Protein 1I76 (pdb70)

CATH classification: 3.40.390.10

Structure (mmCIF, N/CA/C/O backbone):
data_1I76
#
_entry.id   1I76
#
_cell.length_a   32.990
_cell.length_b   68.684
_cell.length_c   70.584
_cell.angle_alpha   90.00
_cell.angle_beta   90.00
_cell.angle_gamma   90.00
#
_symmetry.space_group_name_H-M   'P 21 21 21'
#
loop_
_entity.id
_entity.type
_entity.pdbx_description
1 polymer 'NEUTROPHIL COLLAGENASE'
2 non-polymer 'CALCIUM ION'
3 non-polymer 'ZINC ION'
4 non-polymer '2-(BIPHENYL-4-SULFONYL)-1,2,3,4-TETRAHYDRO-ISOQUINOLINE-3-CARBOXYLIC ACID'
5 water water
#
loop_
_atom_site.group_PDB
_atom_site.id
_atom_site.type_symbol
_atom_site.label_atom_id
_atom_site.label_alt_id
_atom_site.label_comp_id
_atom_site.label_asym_id
_atom_site.label_entity_id
_atom_site.label_seq_id
_atom_site.pdbx_PDB_ins_code
_atom_site.Cartn_x
_atom_site.Cartn_y
_atom_site.Cartn_z
_atom_site.occupancy
_atom_site.B_iso_or_equiv
_atom_site.auth_seq_id
_atom_site.auth_comp_id
_atom_site.auth_asym_id
_atom_site.auth_atom_id
_atom_site.pdbx_PDB_model_num
ATOM 1 N N . MET A 1 1 ? 25.048 47.429 61.319 1.00 76.92 80 MET A N 1
ATOM 2 C CA . MET A 1 1 ? 23.982 47.920 60.431 1.00 50.72 80 MET A CA 1
ATOM 3 C C . MET A 1 1 ? 22.964 48.865 61.050 1.00 42.00 80 MET A C 1
ATOM 4 O O . MET A 1 1 ? 22.223 49.438 60.234 1.00 30.44 80 MET A O 1
ATOM 9 N N . LEU A 1 2 ? 22.765 49.006 62.359 1.00 28.75 81 LEU A N 1
ATOM 10 C CA . LEU A 1 2 ? 21.841 50.021 62.855 1.00 27.33 81 LEU A CA 1
ATOM 11 C C . LEU A 1 2 ? 22.580 51.272 63.294 1.00 39.06 81 LEU A C 1
ATOM 12 O O . LEU A 1 2 ? 23.720 51.211 63.758 1.00 68.68 81 LEU A O 1
ATOM 17 N N . THR A 1 3 ? 21.939 52.430 63.122 1.00 33.52 82 THR A N 1
ATOM 18 C CA . THR A 1 3 ? 22.617 53.640 63.602 1.00 38.71 82 THR A CA 1
ATOM 19 C C . THR A 1 3 ? 22.776 53.648 65.118 1.00 38.50 82 THR A C 1
ATOM 20 O O . THR A 1 3 ? 21.892 53.156 65.835 1.00 31.48 82 THR A O 1
ATOM 24 N N . PRO A 1 4 ? 23.875 54.186 65.639 1.00 38.69 83 PRO A N 1
ATOM 25 C CA . PRO A 1 4 ? 24.013 54.351 67.091 1.00 44.88 83 PRO A CA 1
ATOM 26 C C . PRO A 1 4 ? 22.792 54.960 67.771 1.00 43.94 83 PRO A C 1
ATOM 27 O O . PRO A 1 4 ? 22.249 55.989 67.361 1.00 43.52 83 PRO 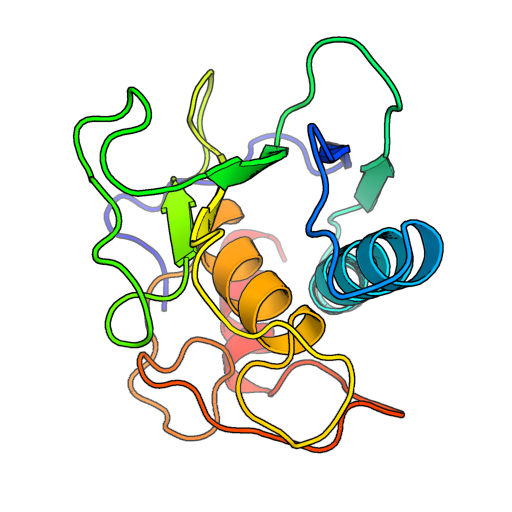A O 1
ATOM 31 N N . GLY A 1 5 ? 22.374 54.363 68.888 1.00 43.89 84 GLY A N 1
ATOM 32 C CA . GLY A 1 5 ? 21.250 54.910 69.641 1.00 26.70 84 GLY A CA 1
ATOM 33 C C . GLY A 1 5 ? 19.933 54.368 69.113 1.00 35.64 84 GLY A 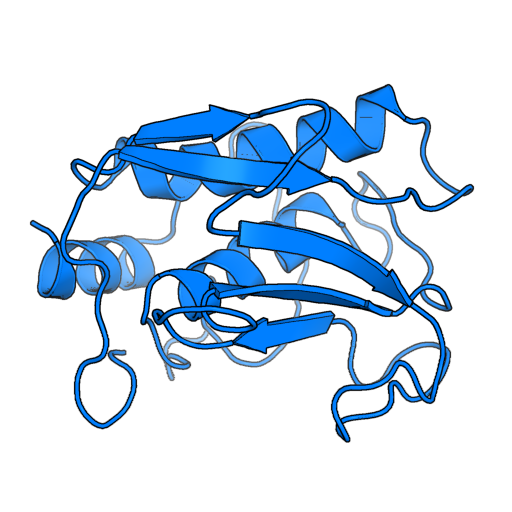C 1
ATOM 34 O O . GLY A 1 5 ? 18.859 54.696 69.618 1.00 49.70 84 GLY A O 1
ATOM 35 N N . ASN A 1 6 ? 20.034 53.564 68.058 1.00 32.12 85 ASN A N 1
ATOM 36 C CA . ASN A 1 6 ? 18.857 52.914 67.480 1.00 31.21 85 ASN A CA 1
ATOM 37 C C . ASN A 1 6 ? 17.703 53.854 67.193 1.00 21.06 85 ASN A C 1
ATOM 38 O O . ASN A 1 6 ? 16.543 53.487 67.478 1.00 26.74 85 ASN A O 1
ATOM 43 N N . PRO A 1 7 ? 17.928 55.004 66.546 1.00 25.88 86 PRO A N 1
ATOM 44 C CA . PRO A 1 7 ? 16.780 55.880 66.267 1.00 22.17 86 PRO A CA 1
ATOM 45 C C . PRO A 1 7 ? 15.866 55.238 65.226 1.00 16.75 86 PRO A C 1
ATOM 46 O O . PRO A 1 7 ? 16.396 54.606 64.314 1.00 25.96 86 PRO A O 1
ATOM 50 N N . LYS A 1 8 ? 14.571 55.181 65.466 1.00 15.14 87 LYS A N 1
ATOM 51 C CA . LYS A 1 8 ? 13.639 54.590 64.513 1.00 12.04 87 LYS A CA 1
ATOM 52 C C . LYS A 1 8 ? 12.332 55.358 64.498 1.00 12.42 87 LYS A C 1
ATOM 53 O O . LYS A 1 8 ? 11.932 56.052 65.438 1.00 14.46 87 LYS A O 1
ATOM 59 N N . TRP A 1 9 ? 11.626 55.264 63.365 1.00 10.76 88 TRP A N 1
ATOM 60 C CA . TRP A 1 9 ? 10.315 55.884 63.297 1.00 10.67 88 TRP A CA 1
ATOM 61 C C . TRP A 1 9 ? 9.311 55.143 64.173 1.00 12.35 88 TRP A C 1
ATOM 62 O O . TRP A 1 9 ? 9.353 53.923 64.244 1.00 14.85 88 TRP A O 1
ATOM 73 N N . GLU A 1 10 ? 8.445 55.887 64.858 1.00 13.55 89 GLU A N 1
ATOM 74 C CA . GLU A 1 10 ? 7.496 55.225 65.752 1.00 17.82 89 GLU A CA 1
ATOM 75 C C . GLU A 1 10 ? 6.272 54.733 65.011 1.00 18.37 89 GLU A C 1
ATOM 76 O O . GLU A 1 10 ? 5.554 53.859 65.478 1.00 28.49 89 GLU A O 1
ATOM 82 N N . ARG A 1 11 ? 6.000 55.267 63.837 1.00 14.50 90 ARG A N 1
ATOM 83 C CA . ARG A 1 11 ? 4.896 54.914 62.964 1.00 16.55 90 ARG A CA 1
ATOM 84 C C . ARG A 1 11 ? 5.466 54.303 61.683 1.00 15.02 90 ARG A C 1
ATOM 85 O O . ARG A 1 11 ? 6.577 54.651 61.270 1.00 16.02 90 ARG A O 1
ATOM 100 N N . THR A 1 12 ? 4.645 53.506 60.989 1.00 14.45 91 THR A N 1
ATOM 101 C CA . THR A 1 12 ? 5.195 52.860 59.805 1.00 13.84 91 THR A CA 1
ATOM 102 C C . THR A 1 12 ? 4.650 53.374 58.497 1.00 11.73 91 THR A C 1
ATOM 103 O O . THR A 1 12 ? 5.140 53.037 57.423 1.00 12.45 91 THR A O 1
ATOM 107 N N . ASN A 1 13 ? 3.649 54.247 58.572 1.00 13.08 92 ASN A N 1
ATOM 108 C CA . ASN A 1 13 ? 3.195 54.972 57.375 1.00 12.65 92 ASN A CA 1
ATOM 109 C C . ASN A 1 13 ? 3.754 56.383 57.447 1.00 10.91 92 ASN A C 1
ATOM 110 O O . ASN A 1 13 ? 3.412 57.210 58.290 1.00 15.10 92 ASN A O 1
ATOM 115 N N . LEU A 1 14 ? 4.760 56.621 56.595 1.00 9.13 93 LEU A N 1
ATOM 116 C CA . LEU A 1 14 ? 5.504 57.869 56.548 1.00 9.43 93 LEU A CA 1
ATOM 117 C C . LEU A 1 14 ? 5.192 58.626 55.278 1.00 8.72 93 LEU A C 1
ATOM 118 O O . LEU A 1 14 ? 4.990 58.009 54.225 1.00 11.49 93 LEU A O 1
ATOM 123 N N . THR A 1 15 ? 5.230 59.953 55.378 1.00 9.08 94 THR A N 1
ATOM 124 C CA . THR A 1 15 ? 5.060 60.694 54.142 1.00 10.32 94 THR A CA 1
ATOM 125 C C . THR A 1 15 ? 6.429 61.229 53.681 1.00 8.15 94 THR A C 1
ATOM 126 O O . THR A 1 15 ? 7.391 61.394 54.433 1.00 8.94 94 THR A O 1
ATOM 130 N N . TYR A 1 16 ? 6.470 61.534 52.398 1.00 8.10 95 TYR A N 1
ATOM 131 C CA . TYR A 1 16 ? 7.646 62.140 51.771 1.00 8.19 95 TYR A CA 1
ATOM 132 C C . TYR A 1 16 ? 7.191 63.222 50.790 1.00 7.01 95 TYR A C 1
ATOM 133 O O . TYR A 1 16 ? 6.104 63.193 50.242 1.00 8.41 95 TYR A O 1
ATOM 142 N N . ARG A 1 17 ? 8.114 64.154 50.535 1.00 7.61 96 ARG A N 1
ATOM 143 C CA . ARG A 1 17 ? 7.890 65.216 49.568 1.00 7.28 96 ARG A CA 1
ATOM 144 C C . ARG A 1 17 ? 9.174 65.509 48.809 1.00 7.55 96 ARG A C 1
ATOM 145 O O . ARG A 1 17 ? 10.203 65.700 49.462 1.00 7.94 96 ARG A O 1
ATOM 153 N N . ILE A 1 18 ? 9.069 65.576 47.492 1.00 6.74 97 ILE A N 1
ATOM 154 C CA . ILE A 1 18 ? 10.181 66.028 46.645 1.00 6.88 97 ILE A CA 1
ATOM 155 C C . ILE A 1 18 ? 10.057 67.535 46.466 1.00 7.12 97 ILE A C 1
ATOM 156 O O . ILE A 1 18 ? 9.117 68.042 45.845 1.00 8.64 97 ILE A O 1
ATOM 161 N N . ARG A 1 19 ? 10.945 68.266 47.113 1.00 7.62 98 ARG A N 1
ATOM 162 C CA . ARG A 1 19 ? 10.824 69.715 47.215 1.00 8.17 98 ARG A CA 1
ATOM 163 C C . ARG A 1 19 ? 11.247 70.451 45.964 1.00 7.82 98 ARG A C 1
ATOM 164 O O . ARG A 1 19 ? 10.774 71.569 45.688 1.00 9.77 98 ARG A O 1
A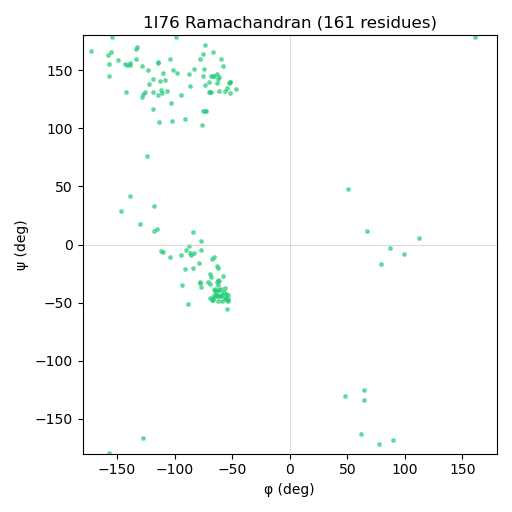TOM 172 N N . ASN A 1 20 ? 12.210 69.930 45.231 1.00 7.89 99 ASN A N 1
ATOM 173 C CA . ASN A 1 20 ? 12.770 70.487 44.034 1.00 8.36 99 ASN A CA 1
ATOM 174 C C . ASN A 1 20 ? 13.342 69.349 43.191 1.00 7.74 99 ASN A C 1
ATOM 175 O O . ASN A 1 20 ? 13.309 68.190 43.598 1.00 8.09 99 ASN A O 1
ATOM 180 N N . TYR A 1 21 ? 13.878 69.729 42.029 1.00 8.79 100 TYR A N 1
ATOM 181 C CA . TYR A 1 21 ? 14.284 68.754 41.042 1.00 9.17 100 TYR A CA 1
ATOM 182 C C . TYR A 1 21 ? 15.669 69.066 40.510 1.00 11.00 100 TYR A C 1
ATOM 183 O O . TYR A 1 21 ? 16.362 69.982 40.937 1.00 15.79 100 TYR A O 1
ATOM 192 N N . THR A 1 22 ? 16.238 68.151 39.761 1.00 14.40 101 THR A N 1
ATOM 193 C CA . THR A 1 22 ? 17.484 68.318 39.066 1.00 10.16 101 THR A CA 1
ATOM 194 C C . THR A 1 22 ? 17.169 68.461 37.582 1.00 14.06 101 THR A C 1
ATOM 195 O O . THR A 1 22 ? 16.337 67.673 37.113 1.00 18.18 101 THR A O 1
ATOM 199 N N . PRO A 1 23 ? 17.728 69.436 36.877 1.00 15.05 102 PRO A N 1
ATOM 200 C CA . PRO A 1 23 ? 17.347 69.603 35.471 1.00 20.02 102 PRO A CA 1
ATOM 201 C C . PRO A 1 23 ? 17.765 68.496 34.525 1.00 18.86 102 PRO A C 1
ATOM 202 O O . PRO A 1 23 ? 17.386 68.423 33.361 1.00 23.03 102 PRO A O 1
ATOM 206 N N . GLN A 1 24 ? 18.631 67.638 34.992 1.00 16.24 103 GLN A N 1
ATOM 207 C CA . GLN A 1 24 ? 19.248 66.651 34.095 1.00 18.99 103 GLN A CA 1
ATOM 208 C C . GLN A 1 24 ? 18.435 65.399 33.825 1.00 15.11 103 GLN A C 1
ATOM 209 O O . GLN A 1 24 ? 18.821 64.485 33.078 1.00 16.05 103 GLN A O 1
ATOM 215 N N . LEU A 1 25 ? 17.348 65.301 34.564 1.00 11.97 104 LEU A N 1
ATOM 216 C CA . LEU A 1 25 ? 16.366 64.247 34.412 1.00 10.96 104 LEU A CA 1
ATOM 217 C C . LEU A 1 25 ? 15.018 64.954 34.279 1.00 10.58 104 LEU A C 1
ATOM 218 O O . LEU A 1 25 ? 14.864 66.073 34.749 1.00 12.46 104 LEU A O 1
ATOM 223 N N . SER A 1 26 ? 14.053 64.332 33.621 1.00 11.47 105 SER A N 1
ATOM 224 C CA . SER A 1 26 ? 12.723 64.936 33.686 1.00 11.18 105 SER A CA 1
ATOM 225 C C . SER A 1 26 ? 12.174 64.863 35.112 1.00 11.72 105 SER A C 1
ATOM 226 O O . SER A 1 26 ? 12.631 64.047 35.926 1.00 10.74 105 SER A O 1
ATOM 229 N N . GLU A 1 27 ? 11.126 65.628 35.373 1.00 10.83 106 GLU A N 1
ATOM 230 C CA . GLU A 1 27 ? 10.457 65.522 36.660 1.00 11.12 106 GLU A CA 1
ATOM 231 C C . GLU A 1 27 ? 9.948 64.099 36.895 1.00 9.23 106 GLU A C 1
ATOM 232 O O . GLU A 1 27 ? 10.140 63.541 37.976 1.00 9.72 106 GLU A O 1
ATOM 238 N N . ALA A 1 28 ? 9.370 63.487 35.866 1.00 10.67 107 ALA A N 1
ATOM 239 C CA . ALA A 1 28 ? 8.837 62.133 35.993 1.00 10.53 107 ALA A CA 1
ATOM 240 C C . ALA A 1 28 ? 9.947 61.144 36.341 1.00 8.74 107 ALA A C 1
ATOM 241 O O . ALA A 1 28 ? 9.745 60.247 37.147 1.00 9.97 107 ALA A O 1
ATOM 243 N N . GLU A 1 29 ? 11.113 61.315 35.748 1.00 9.94 108 GLU A N 1
ATOM 244 C CA . GLU A 1 29 ? 12.242 60.451 35.991 1.00 8.69 108 GLU A CA 1
ATOM 245 C C . GLU A 1 29 ? 12.755 60.556 37.420 1.00 8.20 108 GLU A C 1
ATOM 246 O O . GLU A 1 29 ? 13.072 59.547 38.054 1.00 7.89 108 GLU A O 1
ATOM 252 N N . VAL A 1 30 ? 12.770 61.771 37.964 1.00 7.96 109 VAL A N 1
ATOM 253 C CA . VAL A 1 30 ? 13.128 61.943 39.357 1.00 7.90 109 VAL A CA 1
ATOM 254 C C . VAL A 1 30 ? 12.090 61.312 40.271 1.00 7.88 109 VAL A C 1
ATOM 255 O O . VAL A 1 30 ? 12.427 60.595 41.221 1.00 7.76 109 VAL A O 1
ATOM 259 N N . GLU A 1 31 ? 10.815 61.588 40.017 1.00 7.69 110 GLU A N 1
ATOM 260 C CA . GLU A 1 31 ? 9.735 60.998 40.807 1.00 7.54 110 GLU A CA 1
ATOM 261 C C . GLU A 1 31 ? 9.804 59.474 40.820 1.00 7.66 110 GLU A C 1
ATOM 262 O O . GLU A 1 31 ? 9.627 58.852 41.867 1.00 7.56 110 GLU A O 1
ATOM 268 N N . ARG A 1 32 ? 10.076 58.875 39.679 1.00 6.93 111 ARG A N 1
ATOM 269 C CA . ARG A 1 32 ? 10.162 57.421 39.564 1.00 6.75 111 ARG A CA 1
ATOM 270 C C . ARG A 1 32 ? 11.348 56.885 40.338 1.00 6.49 111 ARG A C 1
ATOM 271 O O . ARG A 1 32 ? 11.254 55.867 41.027 1.00 7.00 111 ARG A O 1
ATOM 279 N N . ALA A 1 33 ? 12.532 57.516 40.189 1.00 6.48 112 ALA A N 1
ATOM 280 C CA . ALA A 1 33 ? 13.693 57.076 40.951 1.00 6.76 112 ALA A CA 1
ATOM 281 C C . ALA A 1 33 ? 13.391 57.040 42.441 1.00 6.57 112 ALA A C 1
ATOM 282 O O . ALA A 1 33 ? 13.714 56.088 43.150 1.00 7.20 112 ALA A O 1
ATOM 284 N N . ILE A 1 34 ? 12.775 58.111 42.944 1.00 6.84 113 ILE A N 1
ATOM 285 C CA . ILE A 1 34 ? 12.473 58.209 44.368 1.00 6.51 113 ILE A CA 1
ATOM 286 C C . ILE A 1 34 ? 11.417 57.183 44.779 1.00 6.54 113 ILE A C 1
ATOM 287 O O . ILE A 1 34 ? 11.542 56.531 45.819 1.00 7.46 113 ILE A O 1
ATOM 292 N N . LYS A 1 35 ? 10.331 57.081 44.027 1.00 6.68 114 LYS A N 1
ATOM 293 C CA . LYS A 1 35 ? 9.269 56.107 44.319 1.00 6.78 114 LYS A CA 1
ATOM 294 C C . LYS A 1 35 ? 9.839 54.701 44.440 1.00 6.09 114 LYS A C 1
ATOM 295 O O . LYS A 1 35 ? 9.542 53.924 45.335 1.00 7.09 114 LYS A O 1
ATOM 301 N N . ASP A 1 36 ? 10.665 54.332 43.447 1.00 6.26 115 ASP A N 1
ATOM 302 C CA . ASP A 1 36 ? 11.183 52.986 43.399 1.00 6.40 115 ASP A CA 1
ATOM 303 C C . ASP A 1 36 ? 12.196 52.768 44.518 1.00 6.33 115 ASP A C 1
ATOM 304 O O . ASP A 1 36 ? 12.276 51.641 45.050 1.00 6.72 115 ASP A O 1
ATOM 309 N N . ALA A 1 37 ? 12.938 53.806 44.907 1.00 5.82 116 ALA A N 1
ATOM 310 C CA . ALA A 1 37 ? 13.889 53.706 46.014 1.00 6.19 116 ALA A CA 1
ATOM 311 C C . ALA A 1 37 ? 13.143 53.415 47.311 1.00 5.94 116 ALA A C 1
ATOM 312 O O . ALA A 1 37 ? 13.545 52.546 48.094 1.00 7.49 116 ALA A O 1
ATOM 314 N N . PHE A 1 38 ? 12.023 54.107 47.574 1.00 6.15 117 PHE A N 1
ATOM 315 C CA . PHE A 1 38 ? 11.237 53.810 48.753 1.00 6.28 117 PHE A CA 1
ATOM 316 C C . PHE A 1 38 ? 10.647 52.413 48.711 1.00 6.48 117 PHE A C 1
ATOM 317 O O . PHE A 1 38 ? 10.594 51.699 49.724 1.00 7.08 117 PHE A O 1
ATOM 325 N N . GLU A 1 39 ? 10.157 51.996 47.536 1.00 7.78 118 GLU A N 1
ATOM 326 C CA . GLU A 1 39 ? 9.513 50.672 47.435 1.00 7.70 118 GLU A CA 1
ATOM 327 C C . GLU A 1 39 ? 10.487 49.568 47.754 1.00 7.62 118 GLU A C 1
ATOM 328 O O . GLU A 1 39 ? 10.049 48.556 48.275 1.00 9.43 118 GLU A O 1
ATOM 334 N N . LEU A 1 40 ? 11.788 49.721 47.480 1.00 7.74 119 LEU A N 1
ATOM 335 C CA . LEU A 1 40 ? 12.730 48.686 47.833 1.00 8.69 119 LEU A CA 1
ATOM 336 C C . LEU A 1 40 ? 12.631 48.309 49.318 1.00 7.90 119 LEU A C 1
ATOM 337 O O . LEU A 1 40 ? 12.711 47.158 49.717 1.00 10.32 119 LEU A O 1
ATOM 342 N N . TRP A 1 41 ? 12.526 49.344 50.139 1.00 6.76 120 TRP A N 1
ATOM 343 C CA . TRP A 1 41 ? 12.461 49.183 51.579 1.00 7.03 120 TRP A CA 1
ATOM 344 C C . TRP A 1 41 ? 11.087 48.734 52.041 1.00 7.48 120 TRP A C 1
ATOM 345 O O . TRP A 1 41 ? 10.963 47.899 52.962 1.00 8.28 120 TRP A O 1
ATOM 356 N N . SER A 1 42 ? 10.035 49.238 51.389 1.00 7.08 121 SER A N 1
ATOM 357 C CA . SER A 1 42 ? 8.672 48.896 51.743 1.00 8.87 121 SER A CA 1
ATOM 358 C C . SER A 1 42 ? 8.436 47.406 51.550 1.00 9.43 121 SER A C 1
ATOM 359 O O . SER A 1 42 ? 7.726 46.788 52.337 1.00 10.64 121 SER A O 1
ATOM 362 N N . VAL A 1 43 ? 8.975 46.784 50.506 1.00 8.82 122 VAL A N 1
ATOM 363 C CA . VAL A 1 43 ? 8.655 45.361 50.261 1.00 9.72 122 VAL A CA 1
ATOM 364 C C . VAL A 1 43 ? 9.407 44.428 51.194 1.00 8.59 122 VAL A C 1
ATOM 365 O O . VAL A 1 43 ? 9.131 43.221 51.159 1.00 9.79 122 VAL A O 1
ATOM 369 N N . ALA A 1 44 ? 10.298 44.944 52.030 1.00 7.97 123 ALA A N 1
ATOM 370 C CA . ALA A 1 44 ? 11.044 44.116 52.982 1.00 7.98 123 ALA A CA 1
ATOM 371 C C . ALA A 1 44 ? 10.693 44.463 54.424 1.00 7.69 123 ALA A C 1
ATOM 372 O O . ALA A 1 44 ? 11.383 43.997 55.318 1.00 8.87 123 ALA A O 1
ATOM 374 N N . SER A 1 45 ? 9.625 45.214 54.660 1.00 7.92 124 SER A N 1
ATOM 375 C CA . SER A 1 45 ? 9.268 45.736 55.959 1.00 7.52 124 SER A CA 1
ATOM 376 C C . SER A 1 45 ? 7.774 46.044 56.004 1.00 7.55 124 SER A C 1
ATOM 377 O O . SER A 1 45 ? 7.102 45.867 54.985 1.00 9.49 124 SER A O 1
ATOM 380 N N . PRO A 1 46 ? 7.271 46.550 57.134 1.00 8.99 125 PRO A N 1
ATOM 381 C CA . PRO A 1 46 ? 5.884 47.015 57.197 1.00 9.27 125 PRO A CA 1
ATOM 382 C C . PRO A 1 46 ? 5.669 48.450 56.736 1.00 9.86 125 PRO A C 1
ATOM 383 O O . PRO A 1 46 ? 4.576 49.007 56.794 1.00 11.60 125 PRO A O 1
ATOM 387 N N . LEU A 1 47 ? 6.720 49.188 56.512 1.00 10.17 126 LEU A N 1
ATOM 388 C CA . LEU A 1 47 ? 6.741 50.574 56.084 1.00 9.17 126 LEU A CA 1
ATOM 389 C C . LEU A 1 47 ? 5.928 50.796 54.802 1.00 8.37 126 LEU A C 1
ATOM 390 O O . LEU A 1 47 ? 6.022 50.055 53.823 1.00 10.66 126 LEU A O 1
ATOM 395 N N . ILE A 1 48 ? 5.145 51.847 54.830 1.00 9.65 127 ILE A N 1
ATOM 396 C CA . ILE A 1 48 ? 4.360 52.343 53.703 1.00 11.23 127 ILE A CA 1
ATOM 397 C C . ILE A 1 48 ? 4.694 53.829 53.538 1.00 10.37 127 ILE A C 1
ATOM 398 O O . ILE A 1 48 ? 4.670 54.558 54.508 1.00 12.26 127 ILE A O 1
ATOM 403 N N . PHE A 1 49 ? 5.023 54.193 52.319 1.00 9.68 128 PHE A N 1
ATOM 404 C CA . PHE A 1 49 ? 5.392 55.574 52.008 1.00 9.35 128 PHE A CA 1
ATOM 405 C C . PHE A 1 49 ? 4.331 56.254 51.155 1.00 11.38 128 PHE A C 1
ATOM 406 O O . PHE A 1 49 ? 3.888 55.682 50.169 1.00 15.68 128 PHE A O 1
ATOM 414 N N . THR A 1 50 ? 3.944 57.434 51.611 1.00 9.60 129 THR A N 1
ATOM 415 C CA . THR A 1 50 ? 2.919 58.226 50.936 1.00 12.76 129 THR A CA 1
ATOM 416 C C . THR A 1 50 ? 3.517 59.551 50.496 1.00 10.17 129 THR A C 1
ATOM 417 O O . THR A 1 50 ? 3.902 60.375 51.333 1.00 9.86 129 THR A O 1
ATOM 421 N N . ARG A 1 51 ? 3.547 59.770 49.193 1.00 10.71 130 ARG A N 1
ATOM 422 C CA . ARG A 1 51 ? 3.982 61.025 48.631 1.00 9.92 130 ARG A CA 1
ATOM 423 C C . ARG A 1 51 ? 2.948 62.114 48.837 1.00 9.44 130 ARG A C 1
ATOM 424 O O . ARG A 1 51 ? 1.754 61.896 48.626 1.00 9.59 130 ARG A O 1
ATOM 432 N N . ILE A 1 52 ? 3.396 63.290 49.204 1.00 8.86 131 ILE A N 1
ATOM 433 C CA . ILE A 1 52 ? 2.535 64.463 49.242 1.00 8.60 131 ILE A CA 1
ATOM 434 C C . ILE A 1 52 ? 3.176 65.524 48.329 1.00 10.64 131 ILE A C 1
ATOM 435 O O . ILE A 1 52 ? 4.392 65.525 48.156 1.00 11.84 131 ILE A O 1
ATOM 440 N N . SER A 1 53 ? 2.354 66.375 47.727 1.00 9.86 132 SER A N 1
ATOM 441 C CA . SER A 1 53 ? 2.822 67.316 46.709 1.00 10.46 132 SER A CA 1
ATOM 442 C C . SER A 1 53 ? 3.238 68.645 47.317 1.00 12.01 132 SER A C 1
ATOM 443 O O . SER A 1 53 ? 3.917 69.467 46.694 1.00 13.28 132 SER A O 1
ATOM 446 N N . GLN A 1 54 ? 2.760 68.946 48.513 1.00 11.42 133 GLN A N 1
ATOM 447 C CA . GLN A 1 54 ? 2.959 70.231 49.179 1.00 13.02 133 GLN A CA 1
ATOM 448 C C . GLN A 1 54 ? 2.753 69.975 50.693 1.00 14.43 133 GLN A C 1
ATOM 449 O O . GLN A 1 54 ? 2.200 68.911 51.013 1.00 16.56 133 GLN A O 1
ATOM 455 N N . GLY A 1 55 ? 3.207 70.900 51.529 1.00 16.54 134 GLY A N 1
ATOM 456 C CA . GLY A 1 55 ? 2.997 70.838 52.966 1.00 17.94 134 GLY A CA 1
ATOM 457 C C . GLY A 1 55 ? 4.110 70.085 53.659 1.00 17.15 134 GLY A C 1
ATOM 458 O O . GLY A 1 55 ? 5.120 69.722 53.068 1.00 19.85 134 GLY A O 1
ATOM 459 N N . GLU A 1 56 ? 3.897 69.754 54.925 1.00 15.80 135 GLU A N 1
ATOM 460 C CA . GLU A 1 56 ? 4.989 69.151 55.659 1.00 16.73 135 GLU A CA 1
ATOM 461 C C . GLU A 1 56 ? 4.936 67.626 55.627 1.00 14.68 135 GLU A C 1
ATOM 462 O O . GLU A 1 56 ? 3.902 67.008 55.843 1.00 19.80 135 GLU A O 1
ATOM 473 N N . ALA A 1 57 ? 6.039 67.011 55.260 1.00 12.64 136 ALA A N 1
ATOM 474 C CA . ALA A 1 57 ? 6.246 65.578 55.129 1.00 10.60 136 ALA A CA 1
ATOM 475 C C . ALA A 1 57 ? 7.262 65.149 56.177 1.00 10.46 136 ALA A C 1
ATOM 476 O O . ALA A 1 57 ? 8.120 65.920 56.589 1.00 12.87 136 ALA A O 1
ATOM 478 N N . ASP A 1 58 ? 7.345 63.927 56.640 1.00 10.77 137 ASP A N 1
ATOM 479 C CA . ASP A 1 58 ? 8.307 63.235 57.380 1.00 9.73 137 ASP A CA 1
ATOM 480 C C . ASP A 1 58 ? 9.674 63.294 56.711 1.00 8.13 137 ASP A C 1
ATOM 481 O O . ASP A 1 58 ? 10.631 63.721 57.336 1.00 8.78 137 ASP A O 1
ATOM 486 N N . ILE A 1 59 ? 9.720 62.872 55.457 1.00 7.66 138 ILE A N 1
ATOM 487 C CA . ILE A 1 59 ? 10.965 62.836 54.707 1.00 7.09 138 ILE A CA 1
ATOM 488 C C . ILE A 1 59 ? 10.912 63.846 53.573 1.00 7.97 138 ILE A C 1
ATOM 489 O O . ILE A 1 59 ? 10.229 63.659 52.582 1.00 8.43 138 ILE A O 1
ATOM 494 N N . ASN A 1 60 ? 11.635 64.946 53.748 1.00 7.46 139 ASN A N 1
ATOM 495 C CA . ASN A 1 60 ? 11.829 65.917 52.676 1.00 8.41 139 ASN A CA 1
ATOM 496 C C . ASN A 1 60 ? 13.026 65.505 51.821 1.00 8.21 139 ASN A C 1
ATOM 497 O O . ASN A 1 60 ? 14.047 65.123 52.372 1.00 10.10 139 ASN A O 1
ATOM 502 N N . ILE A 1 61 ? 12.853 65.611 50.515 1.00 7.95 140 ILE A N 1
ATOM 503 C CA . ILE A 1 61 ? 13.876 65.315 49.527 1.00 7.62 140 ILE A CA 1
ATOM 504 C C . ILE A 1 61 ? 14.171 66.576 48.719 1.00 7.05 140 ILE A C 1
ATOM 505 O O . ILE A 1 61 ? 13.232 67.210 48.238 1.00 7.33 140 ILE A O 1
ATOM 510 N N . ALA A 1 62 ? 15.458 66.910 48.568 1.00 6.14 141 ALA A N 1
ATOM 511 C CA . ALA A 1 62 ? 15.799 68.093 47.809 1.00 6.62 141 ALA A CA 1
ATOM 512 C C . ALA A 1 62 ? 17.222 67.994 47.272 1.00 6.45 141 ALA A C 1
ATOM 513 O O . ALA A 1 62 ? 18.053 67.266 47.814 1.00 7.47 141 ALA A O 1
ATOM 515 N N . PHE A 1 63 ? 17.433 68.721 46.198 1.00 6.34 142 PHE A N 1
ATOM 516 C CA . PHE A 1 63 ? 18.709 68.890 45.541 1.00 6.28 142 PHE A CA 1
ATOM 517 C C . PHE A 1 63 ? 19.256 70.262 45.918 1.00 6.86 142 PHE A C 1
ATOM 518 O O . PHE A 1 63 ? 18.608 71.287 45.696 1.00 7.35 142 PHE A O 1
ATOM 526 N N . TYR A 1 64 ? 20.445 70.310 46.515 1.00 7.71 143 TYR A N 1
ATOM 527 C CA . TYR A 1 64 ? 21.066 71.562 46.941 1.00 7.85 143 TYR A CA 1
ATOM 528 C C . TYR A 1 64 ? 22.523 71.594 46.516 1.00 8.00 143 TYR A C 1
ATOM 529 O O . TYR A 1 64 ? 23.194 70.555 46.390 1.00 8.53 143 TYR A O 1
ATOM 538 N N . GLN A 1 65 ? 23.060 72.806 46.458 1.00 8.73 144 GLN A N 1
ATOM 539 C CA . GLN A 1 65 ? 24.476 73.044 46.125 1.00 10.09 144 GLN A CA 1
ATOM 540 C C . GLN A 1 65 ? 25.164 73.603 47.372 1.00 7.44 144 GLN A C 1
ATOM 541 O O . GLN A 1 65 ? 24.629 74.534 48.003 1.00 8.46 144 GLN A O 1
ATOM 547 N N . ARG A 1 66 ? 26.378 73.181 47.616 1.00 6.68 145 ARG A N 1
ATOM 548 C CA . ARG A 1 66 ? 27.285 73.798 48.586 1.00 8.24 145 ARG A CA 1
ATOM 549 C C . ARG A 1 66 ? 26.574 74.034 49.909 1.00 7.95 145 ARG A C 1
ATOM 550 O O . ARG A 1 66 ? 25.936 73.112 50.432 1.00 8.06 145 ARG A O 1
ATOM 565 N N . ASP A 1 67 ? 26.635 75.209 50.506 1.00 8.00 146 ASP A N 1
ATOM 566 C CA . ASP A 1 67 ? 25.959 75.513 51.752 1.00 8.30 146 ASP A CA 1
ATOM 567 C C . ASP A 1 67 ? 24.449 75.532 51.532 1.00 7.43 146 ASP A C 1
ATOM 568 O O . ASP A 1 67 ? 23.961 76.234 50.626 1.00 7.34 146 ASP A O 1
ATOM 573 N N . HIS A 1 68 ? 23.683 74.844 52.378 1.00 7.09 147 HIS A N 1
ATOM 574 C CA . HIS A 1 68 ? 22.250 74.738 52.190 1.00 7.79 147 HIS A CA 1
ATOM 575 C C . HIS A 1 68 ? 21.489 74.665 53.493 1.00 8.37 147 HIS A C 1
ATOM 576 O O . HIS A 1 68 ? 20.405 74.100 53.547 1.00 9.25 147 HIS A O 1
ATOM 583 N N . GLY A 1 69 ? 22.033 75.272 54.551 1.00 9.54 148 GLY A N 1
ATOM 584 C CA . GLY A 1 69 ? 21.237 75.539 55.734 1.00 10.90 148 GLY A CA 1
ATOM 585 C C . GLY A 1 69 ? 21.427 74.539 56.862 1.00 12.29 148 GLY A C 1
ATOM 586 O O . GLY A 1 69 ? 20.872 74.760 57.940 1.00 17.99 148 GLY A O 1
ATOM 587 N N . ASP A 1 70 ? 22.139 73.433 56.686 1.00 9.88 149 ASP A N 1
ATOM 588 C CA . ASP A 1 70 ? 22.175 72.393 57.706 1.00 11.23 149 ASP A CA 1
ATOM 589 C C . ASP A 1 70 ? 23.571 72.163 58.260 1.00 13.83 149 ASP A C 1
ATOM 590 O O . ASP A 1 70 ? 23.787 71.197 58.996 1.00 17.78 149 ASP A O 1
ATOM 595 N N . ASN A 1 71 ? 24.513 73.044 57.949 1.00 15.09 150 ASN A N 1
ATOM 596 C CA . ASN A 1 71 ? 25.872 72.957 58.455 1.00 17.04 150 ASN A CA 1
ATOM 597 C C . ASN A 1 71 ? 26.656 71.758 57.936 1.00 16.38 150 ASN A C 1
ATOM 598 O O . ASN A 1 71 ? 27.751 71.488 58.453 1.00 17.58 150 ASN A O 1
ATOM 603 N N . SER A 1 72 ? 26.153 71.053 56.919 1.00 13.36 151 SER A N 1
ATOM 604 C CA . SER A 1 72 ? 26.911 70.018 56.208 1.00 12.09 151 SER A CA 1
ATOM 605 C C . SER A 1 72 ? 26.947 70.334 54.714 1.00 8.95 151 SER A C 1
ATOM 606 O O . SER A 1 72 ? 26.159 69.792 53.948 1.00 9.68 151 SER A O 1
ATOM 609 N N . PRO A 1 73 ? 27.769 71.290 54.306 1.00 8.75 152 PRO A N 1
ATOM 610 C CA . PRO A 1 73 ? 27.728 71.727 52.906 1.00 8.57 152 PRO A CA 1
ATOM 611 C C . PRO A 1 73 ? 28.109 70.609 51.980 1.00 7.48 152 PRO A C 1
ATOM 612 O O . PRO A 1 73 ? 28.975 69.791 52.270 1.00 9.37 152 PRO A O 1
ATOM 616 N N . PHE A 1 74 ? 27.499 70.611 50.809 1.00 7.13 153 PHE A N 1
ATOM 617 C CA . PHE A 1 74 ? 27.980 69.809 49.703 1.00 7.05 153 PHE A CA 1
ATOM 618 C C . PHE A 1 74 ? 29.246 70.412 49.114 1.00 7.78 153 PHE A C 1
ATOM 619 O O . PHE A 1 74 ? 29.673 71.496 49.468 1.00 8.77 153 PHE A O 1
ATOM 627 N N . ASP A 1 75 ? 29.883 69.689 48.207 1.00 8.14 154 ASP A N 1
ATOM 628 C CA . ASP A 1 75 ? 31.267 69.875 47.831 1.00 7.55 154 ASP A CA 1
ATOM 629 C C . ASP A 1 75 ? 31.496 69.973 46.346 1.00 7.99 154 ASP A C 1
ATOM 630 O O . ASP A 1 75 ? 32.650 69.881 45.924 1.00 9.11 154 ASP A O 1
ATOM 635 N N . GLY A 1 76 ? 30.460 70.234 45.558 1.00 8.37 155 GLY A N 1
ATOM 636 C CA . GLY A 1 76 ? 30.607 70.274 44.107 1.00 8.67 155 GLY A CA 1
ATOM 637 C C . GLY A 1 76 ? 30.681 68.900 43.476 1.00 8.06 155 GLY A C 1
ATOM 638 O O . GLY A 1 76 ? 30.426 67.896 44.109 1.00 8.36 155 GLY A O 1
ATOM 639 N N . PRO A 1 77 ? 30.992 68.868 42.178 1.00 9.82 156 PRO A N 1
ATOM 640 C CA . PRO A 1 77 ? 30.995 67.581 41.486 1.00 11.04 156 PRO A CA 1
ATOM 641 C C . PRO A 1 77 ? 31.825 66.486 42.168 1.00 9.99 156 PRO A C 1
ATOM 642 O O . PRO A 1 77 ? 32.923 66.760 42.642 1.00 10.13 156 PRO A O 1
ATOM 646 N N . ASN A 1 78 ? 31.305 65.279 42.162 1.00 9.97 157 ASN A N 1
ATOM 647 C CA . ASN A 1 78 ? 31.921 64.096 42.744 1.00 10.66 157 ASN A CA 1
ATOM 648 C C . ASN A 1 78 ? 32.107 64.235 44.241 1.00 9.79 157 ASN A C 1
ATOM 649 O O . ASN A 1 78 ? 31.354 65.004 44.864 1.00 9.05 157 ASN A O 1
ATOM 654 N N . GLY A 1 79 ? 32.933 63.432 44.905 1.00 9.97 158 GLY A N 1
ATOM 655 C CA . GLY A 1 79 ? 33.021 63.473 46.354 1.00 9.43 158 GLY A CA 1
ATOM 656 C C . GLY A 1 79 ? 31.702 63.049 46.976 1.00 8.50 158 GLY A C 1
ATOM 657 O O . GLY A 1 79 ? 31.148 62.029 46.604 1.00 10.29 158 GLY A O 1
ATOM 658 N N . ILE A 1 80 ? 31.231 63.812 47.966 1.00 7.86 159 ILE A N 1
ATOM 659 C CA . ILE A 1 80 ? 29.960 63.454 48.599 1.00 7.61 159 ILE A CA 1
ATOM 660 C C . ILE A 1 80 ? 28.838 63.706 47.605 1.00 6.78 159 ILE A C 1
ATOM 661 O O . ILE A 1 80 ? 28.734 64.759 46.989 1.00 7.33 159 ILE A O 1
ATOM 666 N N . LEU A 1 81 ? 27.971 62.712 47.465 1.00 7.04 160 LEU A N 1
ATOM 667 C CA . LEU A 1 81 ? 26.867 62.729 46.532 1.00 6.67 160 LEU A CA 1
ATOM 668 C C . LEU A 1 81 ? 25.551 63.231 47.109 1.00 6.88 160 LEU A C 1
ATOM 669 O 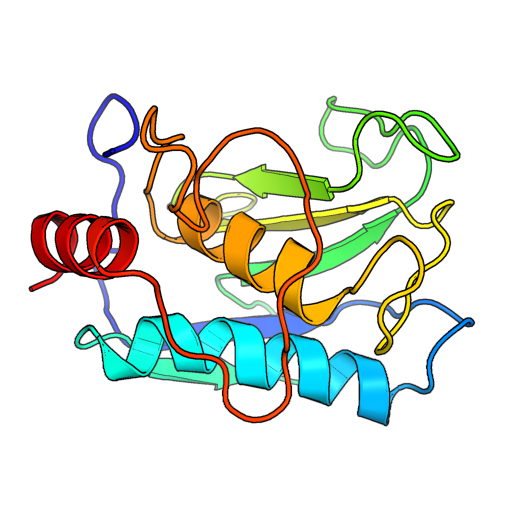O . LEU A 1 81 ? 24.688 63.771 46.390 1.00 7.03 160 LEU A O 1
ATOM 674 N N . ALA A 1 82 ? 25.350 62.903 48.381 1.00 6.36 161 ALA A N 1
ATOM 675 C CA . ALA A 1 82 ? 24.057 63.056 49.048 1.00 6.10 161 ALA A CA 1
ATOM 676 C C . ALA A 1 82 ? 24.269 62.764 50.521 1.00 5.95 161 ALA A C 1
ATOM 677 O O . ALA A 1 82 ? 25.329 62.243 50.903 1.00 6.89 161 ALA A O 1
ATOM 679 N N . HIS A 1 83 ? 23.308 63.099 51.359 1.00 5.93 162 HIS A N 1
ATOM 680 C CA . HIS A 1 83 ? 23.356 62.715 52.755 1.00 6.11 162 HIS A CA 1
ATOM 681 C C . HIS A 1 83 ? 21.923 62.693 53.279 1.00 6.18 162 HIS A C 1
ATOM 682 O O . HIS A 1 83 ? 21.040 63.335 52.706 1.00 6.60 162 HIS A O 1
ATOM 689 N N . ALA A 1 84 ? 21.766 62.077 54.433 1.00 6.03 163 ALA A N 1
ATOM 690 C CA . ALA A 1 84 ? 20.439 61.959 55.025 1.00 6.31 163 ALA A CA 1
ATOM 691 C C . ALA A 1 84 ? 20.562 61.953 56.542 1.00 6.78 163 ALA A C 1
ATOM 692 O O . ALA A 1 84 ? 21.604 61.615 57.072 1.00 11.01 163 ALA A O 1
ATOM 694 N N . PHE A 1 85 ? 19.472 62.278 57.210 1.00 7.02 164 PHE A N 1
ATOM 695 C CA . PHE A 1 85 ? 19.391 62.384 58.643 1.00 7.58 164 PHE A CA 1
ATOM 696 C C . PHE A 1 85 ? 18.591 61.231 59.228 1.00 8.25 164 PHE A C 1
ATOM 697 O O . PHE A 1 85 ? 17.604 60.766 58.649 1.00 8.37 164 PHE A O 1
ATOM 705 N N . GLN A 1 86 ? 19.072 60.762 60.383 1.00 7.79 165 GLN A N 1
ATOM 706 C CA . GLN A 1 86 ? 18.406 59.669 61.083 1.00 9.51 165 GLN A CA 1
ATOM 707 C C . GLN A 1 86 ? 16.975 60.003 61.456 1.00 8.67 165 GLN A C 1
ATOM 708 O O . GLN A 1 86 ? 16.590 61.180 61.505 1.00 9.40 165 GLN A O 1
ATOM 714 N N . PRO A 1 87 ? 16.154 58.982 61.703 1.00 8.65 166 PRO A N 1
ATOM 715 C CA . PRO A 1 87 ? 14.752 59.238 62.057 1.00 8.96 166 PRO A CA 1
ATOM 716 C C . PRO A 1 87 ? 14.601 60.224 63.211 1.00 10.89 166 PRO A C 1
ATOM 717 O O . PRO A 1 87 ? 15.344 60.215 64.196 1.00 11.56 166 PRO A O 1
ATOM 721 N N . GLY A 1 88 ? 13.616 61.109 63.082 1.00 11.06 167 GLY A N 1
ATOM 722 C CA . GLY A 1 88 ? 13.320 62.091 64.120 1.00 12.81 167 GLY A CA 1
ATOM 723 C C . GLY A 1 88 ? 12.514 63.217 63.516 1.00 12.95 167 GLY A C 1
ATOM 724 O O . GLY A 1 88 ? 12.235 63.220 62.317 1.00 11.62 167 GLY A O 1
ATOM 725 N N . GLN A 1 89 ? 12.127 64.187 64.342 1.00 14.87 168 GLN A N 1
ATOM 726 C CA . GLN A 1 89 ? 11.308 65.306 63.906 1.00 14.95 168 GLN A CA 1
ATOM 727 C C . GLN A 1 89 ? 12.158 66.288 63.104 1.00 12.55 168 GLN A C 1
ATOM 728 O O . GLN A 1 89 ? 13.392 66.293 63.156 1.00 14.04 168 GLN A O 1
ATOM 739 N N . GLY A 1 90 ? 11.455 67.150 62.390 1.00 12.46 169 GLY A N 1
ATOM 740 C CA . GLY A 1 90 ? 12.132 68.247 61.693 1.00 12.98 169 GLY A CA 1
ATOM 741 C C . GLY A 1 90 ? 13.065 67.719 60.625 1.00 11.53 169 GLY A C 1
ATOM 742 O O . GLY A 1 90 ? 12.636 67.002 59.722 1.00 11.30 169 GLY A O 1
ATOM 743 N N . ILE A 1 91 ? 14.344 68.087 60.646 1.00 11.49 170 ILE A N 1
ATOM 744 C CA . ILE A 1 91 ? 15.296 67.614 59.656 1.00 10.87 170 ILE A CA 1
ATOM 745 C C . ILE A 1 91 ? 15.477 66.105 59.692 1.00 8.99 170 ILE A C 1
ATOM 746 O O . ILE A 1 91 ? 15.935 65.535 58.717 1.00 9.14 170 ILE A O 1
ATOM 751 N N . GLY A 1 92 ? 15.127 65.456 60.796 1.00 9.75 171 GLY A N 1
ATOM 752 C CA . GLY A 1 92 ? 15.222 64.010 60.871 1.00 8.95 171 GLY A CA 1
ATOM 753 C C . GLY A 1 92 ? 14.505 63.347 59.698 1.00 8.27 171 GLY A C 1
ATOM 754 O O . GLY A 1 92 ? 13.475 63.786 59.218 1.00 9.37 171 GLY A O 1
ATOM 755 N N . GLY A 1 93 ? 15.148 62.302 59.177 1.00 8.51 172 GLY A N 1
ATOM 756 C CA . GLY A 1 93 ? 14.696 61.624 58.000 1.00 7.36 172 GLY A CA 1
ATOM 757 C C . GLY A 1 93 ? 14.978 62.244 56.669 1.00 6.98 172 GLY A C 1
ATOM 758 O O . GLY A 1 93 ? 14.900 61.568 55.623 1.00 7.30 172 GLY A O 1
ATOM 759 N N . ASP A 1 94 ? 15.319 63.512 56.626 1.00 6.72 173 ASP A N 1
ATOM 760 C CA . ASP A 1 94 ? 15.364 64.213 55.354 1.00 7.03 173 ASP A CA 1
ATOM 761 C C . ASP A 1 94 ? 16.596 63.778 54.563 1.00 6.41 173 ASP A C 1
ATOM 762 O O . ASP A 1 94 ? 17.614 63.398 55.151 1.00 8.19 173 ASP A O 1
ATOM 767 N N . ALA A 1 95 ? 16.488 63.828 53.254 1.00 6.83 174 ALA A N 1
ATOM 768 C CA . ALA A 1 95 ? 17.551 63.380 52.355 1.00 6.59 174 ALA A CA 1
ATOM 769 C C . ALA A 1 95 ? 17.847 64.505 51.353 1.00 6.66 174 ALA A C 1
ATOM 770 O O . ALA A 1 95 ? 16.944 65.047 50.697 1.00 7.06 174 ALA A O 1
ATOM 772 N N . HIS A 1 96 ? 19.122 64.866 51.266 1.00 6.27 175 HIS A N 1
ATOM 773 C CA . HIS A 1 96 ? 19.577 65.938 50.386 1.00 6.44 175 HIS A CA 1
ATOM 774 C C . HIS A 1 96 ? 20.562 65.357 49.380 1.00 5.82 175 HIS A C 1
ATOM 775 O O . HIS A 1 96 ? 21.356 64.461 49.719 1.00 6.57 175 HIS A O 1
ATOM 782 N N . PHE A 1 97 ? 20.498 65.832 48.150 1.00 5.96 176 PHE A N 1
ATOM 783 C CA . PHE A 1 97 ? 21.300 65.346 47.030 1.00 5.91 176 PHE A CA 1
ATOM 784 C C . PHE A 1 97 ? 22.098 66.508 46.477 1.00 6.49 176 PHE A C 1
ATOM 785 O O . PHE A 1 97 ? 21.572 67.615 46.341 1.00 6.73 176 PHE A O 1
ATOM 793 N N . ASP A 1 98 ? 23.375 66.271 46.143 1.00 6.07 177 ASP A N 1
ATOM 794 C CA . ASP A 1 98 ? 24.222 67.376 45.689 1.00 6.10 177 ASP A CA 1
ATOM 795 C C . ASP A 1 98 ? 23.804 67.712 44.255 1.00 6.90 177 ASP A C 1
ATOM 796 O O . ASP A 1 98 ? 23.924 66.950 43.321 1.00 7.38 177 ASP A O 1
ATOM 801 N N . ALA A 1 99 ? 23.267 68.929 44.107 1.00 6.88 178 ALA A N 1
ATOM 802 C CA . ALA A 1 99 ? 22.744 69.434 42.864 1.00 8.36 178 ALA A CA 1
ATOM 803 C C . ALA A 1 99 ? 23.808 69.545 41.794 1.00 8.92 178 ALA A C 1
ATOM 804 O O . ALA A 1 99 ? 23.448 69.632 40.624 1.00 11.07 178 ALA A O 1
ATOM 806 N N . GLU A 1 100 ? 25.092 69.545 42.157 1.00 7.85 179 GLU A N 1
ATOM 807 C CA . GLU A 1 100 ? 26.161 69.691 41.189 1.00 8.44 179 GLU A CA 1
ATOM 808 C C . GLU A 1 100 ? 26.614 68.375 40.588 1.00 9.24 179 GLU A C 1
ATOM 809 O O . GLU A 1 100 ? 27.484 68.376 39.717 1.00 11.53 179 GLU A O 1
ATOM 815 N N . GLU A 1 101 ? 26.029 67.266 41.007 1.00 8.39 180 GLU A N 1
ATOM 816 C CA . GLU A 1 101 ? 26.354 65.997 40.335 1.00 8.26 180 GLU A CA 1
ATOM 817 C C . GLU A 1 101 ? 25.626 65.867 39.018 1.00 9.73 180 GLU A C 1
ATOM 818 O O . GLU A 1 101 ? 24.577 66.450 38.796 1.00 11.49 180 GLU A O 1
ATOM 824 N N . THR A 1 102 ? 26.194 64.992 38.198 1.00 10.06 181 THR A N 1
ATOM 825 C CA . THR A 1 102 ? 25.526 64.334 37.102 1.00 10.06 181 THR A CA 1
ATOM 826 C C . THR A 1 102 ? 24.590 63.295 37.658 1.00 9.89 181 THR A C 1
ATOM 827 O O . THR A 1 102 ? 25.128 62.366 38.283 1.00 10.22 181 THR A O 1
ATOM 831 N N . TRP A 1 103 ? 23.281 63.449 37.475 1.00 9.76 182 TRP A N 1
ATOM 832 C CA . TRP A 1 103 ? 22.321 62.471 37.979 1.00 8.87 182 TRP A CA 1
ATOM 833 C C . TRP A 1 103 ? 21.677 61.769 36.781 1.00 8.30 182 TRP A C 1
ATOM 834 O O . TRP A 1 103 ? 21.218 62.445 35.858 1.00 10.21 182 TRP A O 1
ATOM 845 N N . THR A 1 104 ? 21.626 60.453 36.874 1.00 7.54 183 THR A N 1
ATOM 846 C CA . THR A 1 104 ? 21.208 59.648 35.747 1.00 7.90 183 THR A CA 1
ATOM 847 C C . THR A 1 104 ? 20.185 58.594 36.182 1.00 8.36 183 THR A C 1
ATOM 848 O O . THR A 1 104 ? 19.948 58.339 37.345 1.00 8.15 183 THR A O 1
ATOM 852 N N . ASN A 1 105 ? 19.582 57.995 35.165 1.00 7.99 184 ASN A N 1
ATOM 853 C CA . ASN A 1 105 ? 18.884 56.738 35.284 1.00 8.40 184 ASN A CA 1
ATOM 854 C C . ASN A 1 105 ? 19.508 55.639 34.427 1.00 10.43 184 ASN A C 1
ATOM 855 O O . ASN A 1 105 ? 18.839 54.707 33.973 1.00 10.64 184 ASN A O 1
ATOM 860 N N . THR A 1 106 ? 20.823 55.724 34.305 1.00 8.03 185 THR A N 1
ATOM 861 C CA . THR A 1 106 ? 21.591 54.781 33.489 1.00 9.25 185 THR A CA 1
ATOM 862 C C . THR A 1 106 ? 22.724 54.193 34.317 1.00 8.04 185 THR A C 1
ATOM 863 O O . THR A 1 106 ? 22.890 54.471 35.517 1.00 8.42 185 THR A O 1
ATOM 867 N N . SER A 1 107 ? 23.682 53.539 33.665 1.00 8.22 186 SER A N 1
ATOM 868 C CA . SER A 1 107 ? 24.884 53.081 34.311 1.00 8.25 186 SER A CA 1
ATOM 869 C C . SER A 1 107 ? 25.932 54.136 34.541 1.00 8.37 186 SER A C 1
ATOM 870 O O . SER A 1 107 ? 26.912 53.933 35.239 1.00 8.88 186 SER A O 1
ATOM 873 N N . ALA A 1 108 ? 25.872 55.277 33.917 1.00 8.77 187 ALA A N 1
ATOM 874 C CA . ALA A 1 108 ? 26.706 56.430 34.102 1.00 7.45 187 ALA A CA 1
ATOM 875 C C . ALA A 1 108 ? 26.589 57.038 35.484 1.00 7.61 187 ALA A C 1
ATOM 876 O O . ALA A 1 108 ? 25.515 57.221 36.038 1.00 8.26 187 ALA A O 1
ATOM 878 N N . ASN A 1 109 ? 27.739 57.445 36.044 1.00 7.55 188 ASN A N 1
ATOM 879 C CA . ASN A 1 109 ? 27.727 58.062 37.337 1.00 7.72 188 ASN A CA 1
ATOM 880 C C . ASN A 1 109 ? 26.901 59.361 37.329 1.00 7.66 188 ASN A C 1
ATOM 881 O O . ASN A 1 109 ? 27.197 60.188 36.438 1.00 9.40 188 ASN A O 1
ATOM 886 N N . TYR A 1 110 ? 25.992 59.629 38.239 1.00 7.38 189 TYR A N 1
ATOM 887 C CA . TYR A 1 110 ? 25.485 58.862 39.384 1.00 7.30 189 TYR A CA 1
ATOM 888 C C . TYR A 1 110 ? 24.036 58.495 39.173 1.00 6.97 189 TYR A C 1
ATOM 889 O O . TYR A 1 110 ? 23.217 59.372 38.922 1.00 7.78 189 TYR A O 1
ATOM 898 N N . ASN A 1 111 ? 23.711 57.217 39.335 1.00 6.41 190 ASN A N 1
ATOM 899 C CA . ASN A 1 111 ? 22.327 56.762 39.228 1.00 7.41 190 ASN A CA 1
ATOM 900 C C . ASN A 1 111 ? 21.526 57.212 40.444 1.00 6.49 190 ASN A C 1
ATOM 901 O O . ASN A 1 111 ? 21.818 56.832 41.578 1.00 6.55 190 ASN A O 1
ATOM 906 N N . LEU A 1 112 ? 20.541 58.079 40.187 1.00 6.65 191 LEU A N 1
ATOM 907 C CA . LEU A 1 112 ? 19.788 58.701 41.274 1.00 6.25 191 LEU A CA 1
ATOM 908 C C . LEU A 1 112 ? 19.032 57.668 42.092 1.00 5.96 191 LEU A C 1
ATOM 909 O O . LEU A 1 112 ? 18.974 57.758 43.310 1.00 6.08 191 LEU A O 1
ATOM 914 N N . PHE A 1 113 ? 18.367 56.707 41.449 1.00 6.29 192 PHE A N 1
ATOM 915 C CA . PHE A 1 113 ? 17.626 55.670 42.150 1.00 6.31 192 PHE A CA 1
ATOM 916 C C . PHE A 1 113 ? 18.530 54.951 43.154 1.00 5.74 192 PHE A C 1
ATOM 917 O O . PHE A 1 113 ? 18.121 54.764 44.300 1.00 6.13 192 PHE A O 1
ATOM 925 N N . LEU A 1 114 ? 19.730 54.544 42.743 1.00 6.12 193 LEU A N 1
ATOM 926 C CA . LEU A 1 114 ? 20.586 53.847 43.688 1.00 6.61 193 LEU A CA 1
ATOM 927 C C . LEU A 1 114 ? 21.039 54.718 44.842 1.00 6.45 193 LEU A C 1
ATOM 928 O O . LEU A 1 114 ? 21.085 54.279 46.002 1.00 6.46 193 LEU A O 1
ATOM 933 N N . VAL A 1 115 ? 21.437 55.969 44.540 1.00 5.63 194 VAL A N 1
ATOM 934 C CA . VAL A 1 115 ? 21.856 56.842 45.614 1.00 5.78 194 VAL A CA 1
ATOM 935 C C . VAL A 1 115 ? 20.707 57.126 46.579 1.00 5.72 194 VAL A C 1
ATOM 936 O O . VAL A 1 115 ? 20.876 57.092 47.796 1.00 6.16 194 VAL A O 1
ATOM 940 N N . ALA A 1 116 ? 19.517 57.390 46.029 1.00 5.65 195 ALA A N 1
ATOM 941 C CA . ALA A 1 116 ? 18.345 57.629 46.865 1.00 5.92 195 ALA A CA 1
ATOM 942 C C . ALA A 1 116 ? 18.037 56.417 47.729 1.00 5.44 195 ALA A C 1
ATOM 943 O O . ALA A 1 116 ? 17.693 56.548 48.901 1.00 6.28 195 ALA A O 1
ATOM 945 N N . ALA A 1 117 ? 18.091 55.228 47.144 1.00 5.15 196 ALA A N 1
ATOM 946 C CA . ALA A 1 117 ? 17.820 54.010 47.906 1.00 6.21 196 ALA A CA 1
ATOM 947 C C . ALA A 1 117 ? 18.750 53.904 49.115 1.00 5.65 196 ALA A C 1
ATOM 948 O O . ALA A 1 117 ? 18.330 53.561 50.225 1.00 6.52 196 ALA A O 1
ATOM 950 N N . HIS A 1 118 ? 20.041 54.175 48.904 1.00 5.52 197 HIS A N 1
ATOM 951 C CA . HIS A 1 118 ? 21.018 54.150 49.983 1.00 5.71 197 HIS A CA 1
ATOM 952 C C . HIS A 1 118 ? 20.657 55.211 51.030 1.00 5.71 197 HIS A C 1
ATOM 953 O O . HIS A 1 118 ? 20.666 54.961 52.237 1.00 5.97 197 HIS A O 1
ATOM 960 N N . GLU A 1 119 ? 20.389 56.433 50.568 1.00 5.54 198 GLU A N 1
ATOM 961 C CA . GLU A 1 119 ? 20.060 57.504 51.503 1.00 5.68 198 GLU A CA 1
ATOM 962 C C . GLU A 1 119 ? 18.836 57.187 52.338 1.00 5.72 198 GLU A C 1
ATOM 963 O O . GLU A 1 119 ? 18.798 57.483 53.531 1.00 6.38 198 GLU A O 1
ATOM 969 N N . PHE A 1 120 ? 17.839 56.556 51.727 1.00 6.53 199 PHE A N 1
ATOM 970 C CA . PHE A 1 120 ? 16.631 56.252 52.525 1.00 6.23 199 PHE A CA 1
ATOM 971 C C . PHE A 1 120 ? 16.905 55.196 53.566 1.00 6.50 199 PHE A C 1
ATOM 972 O O . PHE A 1 120 ? 16.262 55.188 54.610 1.00 6.61 199 PHE A O 1
ATOM 980 N N . GLY A 1 121 ? 17.907 54.317 53.352 1.00 6.18 200 GLY A N 1
ATOM 981 C CA . GLY A 1 121 ? 18.325 53.467 54.460 1.00 6.02 200 GLY A CA 1
ATOM 982 C C . GLY A 1 121 ? 18.731 54.294 55.666 1.00 6.25 200 GLY A C 1
ATOM 983 O O . GLY A 1 121 ? 18.345 53.983 56.799 1.00 7.20 200 GLY A O 1
ATOM 984 N N . HIS A 1 122 ? 19.547 55.337 55.449 1.00 6.52 201 HIS A N 1
ATOM 985 C CA . HIS A 1 122 ? 19.855 56.252 56.551 1.00 6.34 201 HIS A CA 1
ATOM 986 C C . HIS A 1 122 ? 18.607 56.922 57.136 1.00 6.68 201 HIS A C 1
ATOM 987 O O . HIS A 1 122 ? 18.456 57.006 58.383 1.00 7.54 201 HIS A O 1
ATOM 994 N N . SER A 1 123 ? 17.705 57.394 56.286 1.00 7.13 202 SER A N 1
ATOM 995 C CA . SER A 1 123 ? 16.478 58.054 56.733 1.00 6.66 202 SER A CA 1
ATOM 996 C C . SER A 1 123 ? 15.652 57.140 57.634 1.00 6.71 202 SER A C 1
ATOM 997 O O . SER A 1 123 ? 14.833 57.666 58.412 1.00 8.01 202 SER A O 1
ATOM 1000 N N . LEU A 1 124 ? 15.770 55.841 57.471 1.00 6.96 203 LEU A N 1
ATOM 1001 C CA . LEU A 1 124 ? 15.014 54.833 58.207 1.00 6.73 203 LEU A CA 1
ATOM 1002 C C . LEU A 1 124 ? 15.749 54.315 59.431 1.00 7.67 203 LEU A C 1
ATOM 1003 O O . LEU A 1 124 ? 15.148 53.550 60.197 1.00 8.41 203 LEU A O 1
ATOM 1008 N N . GLY A 1 12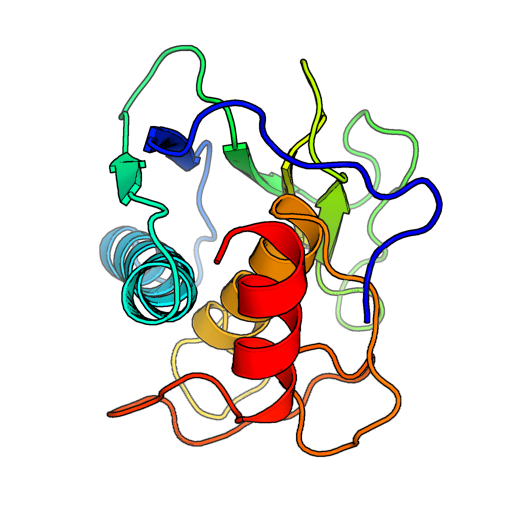5 ? 17.018 54.671 59.588 1.00 7.75 204 GLY A N 1
ATOM 1009 C CA . GLY A 1 125 ? 17.761 54.264 60.748 1.00 8.91 204 GLY A CA 1
ATOM 1010 C C . GLY A 1 125 ? 18.901 53.280 60.564 1.00 9.11 204 GLY A C 1
ATOM 1011 O O . GLY A 1 125 ? 19.444 52.811 61.563 1.00 9.81 204 GLY A O 1
ATOM 1012 N N . LEU A 1 126 ? 19.228 52.934 59.326 1.00 9.73 205 LEU A N 1
ATOM 1013 C CA . LEU A 1 126 ? 20.358 52.042 59.098 1.00 10.33 205 LEU A CA 1
ATOM 1014 C C . LEU A 1 126 ? 21.650 52.849 58.999 1.00 10.65 205 LEU A C 1
ATOM 1015 O O . LEU A 1 126 ? 21.714 53.960 58.483 1.00 13.30 205 LEU A O 1
ATOM 1020 N N . ALA A 1 127 ? 22.707 52.215 59.481 1.00 13.53 206 ALA A N 1
ATOM 1021 C CA . ALA A 1 127 ? 24.063 52.717 59.390 1.00 12.77 206 ALA A CA 1
ATOM 1022 C C . ALA A 1 127 ? 24.716 51.999 58.210 1.00 10.23 206 ALA A C 1
ATOM 1023 O O . ALA A 1 127 ? 24.164 51.138 57.520 1.00 11.48 206 ALA A O 1
ATOM 1025 N N . HIS A 1 128 ? 25.964 52.377 57.979 1.00 9.22 207 HIS A N 1
ATOM 1026 C CA . HIS A 1 128 ? 26.761 51.734 56.962 1.00 8.28 207 HIS A CA 1
ATOM 1027 C C . HIS A 1 128 ? 27.044 50.293 57.360 1.00 8.05 207 HIS A C 1
ATOM 1028 O O . HIS A 1 128 ? 27.234 49.962 58.520 1.00 12.72 207 HIS A O 1
ATOM 1035 N N . SER A 1 129 ? 27.076 49.480 56.327 1.00 8.45 208 SER A N 1
ATOM 1036 C CA . SER A 1 129 ? 27.441 48.072 56.406 1.00 9.22 208 SER A CA 1
ATOM 1037 C C . SER A 1 129 ? 28.876 47.856 55.932 1.00 10.20 208 SER A C 1
ATOM 1038 O O . SER A 1 129 ? 29.299 48.564 55.010 1.00 11.48 208 SER A O 1
ATOM 1041 N N . SER A 1 130 ? 29.574 46.865 56.451 1.00 13.29 209 SER A N 1
ATOM 1042 C CA . SER A 1 130 ? 30.899 46.461 55.998 1.00 13.93 209 SER A CA 1
ATOM 1043 C C . SER A 1 130 ? 30.949 45.477 54.866 1.00 14.59 209 SER A C 1
ATOM 1044 O O . SER A 1 130 ? 31.968 45.119 54.281 1.00 19.36 209 SER A O 1
ATOM 1047 N N . ASP A 1 131 ? 29.892 44.910 54.420 1.00 15.62 210 ASP A N 1
ATOM 1048 C CA . ASP A 1 131 ? 29.425 43.953 53.475 1.00 12.50 210 ASP A CA 1
ATOM 1049 C C . ASP A 1 131 ? 29.480 44.664 52.134 1.00 11.79 210 ASP A C 1
ATOM 1050 O O . ASP A 1 131 ? 28.638 45.490 51.832 1.00 11.95 210 ASP A O 1
ATOM 1055 N N . PRO A 1 132 ? 30.487 44.354 51.350 1.00 12.22 211 PRO A N 1
ATOM 1056 C CA . PRO A 1 132 ? 30.632 45.106 50.096 1.00 14.28 211 PRO A CA 1
ATOM 1057 C C . PRO A 1 132 ? 29.498 44.864 49.128 1.00 13.70 211 PRO A C 1
ATOM 1058 O O . PRO A 1 132 ? 29.449 45.571 48.126 1.00 17.00 211 PRO A O 1
ATOM 1062 N N . GLY A 1 133 ? 28.645 43.890 49.361 1.00 12.96 212 GLY A N 1
ATOM 1063 C CA . GLY A 1 133 ? 27.480 43.632 48.543 1.00 15.59 212 GLY A CA 1
ATOM 1064 C C . GLY A 1 133 ? 26.245 44.381 49.003 1.00 13.83 212 GLY A C 1
ATOM 1065 O O . GLY A 1 133 ? 25.233 44.345 48.335 1.00 18.88 212 GLY A O 1
ATOM 1066 N N . ALA A 1 134 ? 26.338 45.082 50.124 1.00 10.48 213 ALA A N 1
ATOM 1067 C CA . ALA A 1 134 ? 25.133 45.707 50.648 1.00 9.89 213 ALA A CA 1
ATOM 1068 C C . ALA A 1 134 ? 24.856 47.042 49.964 1.00 8.99 213 ALA A C 1
ATOM 1069 O O . ALA A 1 134 ? 25.780 47.813 49.696 1.00 9.32 213 ALA A O 1
ATOM 1071 N N . LEU A 1 135 ? 23.587 47.399 49.886 1.00 7.75 214 LEU A N 1
ATOM 1072 C CA . LEU A 1 135 ? 23.238 48.753 49.455 1.00 7.60 214 LEU A CA 1
ATOM 1073 C C . LEU A 1 135 ? 23.769 49.788 50.428 1.00 6.47 214 LEU A C 1
ATOM 1074 O O . LEU A 1 135 ? 24.123 50.920 50.001 1.00 7.13 214 LEU A O 1
ATOM 1079 N N . MET A 1 136 ? 23.845 49.491 51.712 1.00 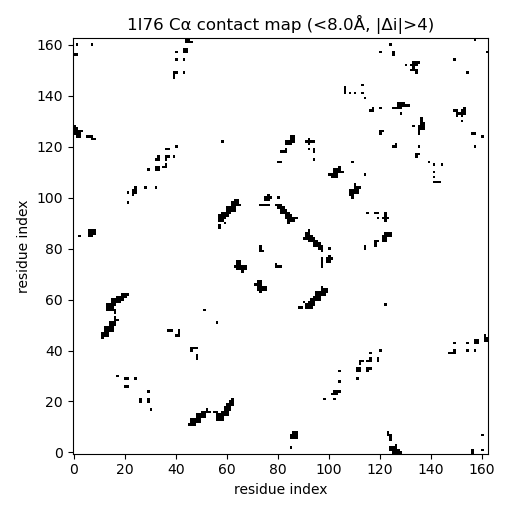6.88 215 MET A N 1
ATOM 1080 C CA . MET A 1 136 ? 24.360 50.385 52.740 1.00 6.92 215 MET A CA 1
ATOM 1081 C C . MET A 1 136 ? 25.874 50.369 52.904 1.00 6.61 215 MET A C 1
ATOM 1082 O O . MET A 1 136 ? 26.410 51.000 53.816 1.00 7.12 215 MET A O 1
ATOM 1087 N N . TYR A 1 137 ? 26.595 49.743 51.989 1.00 7.56 216 TYR A N 1
ATOM 1088 C CA . TYR A 1 137 ? 28.035 49.858 51.921 1.00 8.04 216 TYR A CA 1
ATOM 1089 C C . TYR A 1 137 ? 28.443 51.303 51.673 1.00 7.99 216 TYR A C 1
ATOM 1090 O O . TYR A 1 137 ? 27.698 52.008 50.973 1.00 13.06 216 TYR A O 1
ATOM 1099 N N . PRO A 1 138 ? 29.527 51.865 52.204 1.00 7.86 217 PRO A N 1
ATOM 1100 C CA . PRO A 1 138 ? 29.778 53.301 52.109 1.00 9.10 217 PRO A CA 1
ATOM 1101 C C . PRO A 1 138 ? 30.288 53.869 50.804 1.00 10.34 217 PRO A C 1
ATOM 1102 O O . PRO A 1 138 ? 30.418 55.104 50.717 1.00 16.30 217 PRO A O 1
ATOM 1106 N N . ASN A 1 139 ? 30.423 53.020 49.796 1.00 11.15 218 ASN A N 1
ATOM 1107 C CA . ASN A 1 139 ? 30.966 53.473 48.522 1.00 13.49 218 ASN A CA 1
ATOM 1108 C C . ASN A 1 139 ? 29.997 53.128 47.394 1.00 10.17 218 ASN A C 1
ATOM 1109 O O . ASN A 1 139 ? 29.404 52.061 47.370 1.00 12.35 218 ASN A O 1
ATOM 1114 N N . TYR A 1 140 ? 29.714 54.113 46.557 1.00 9.17 219 TYR A N 1
ATOM 1115 C CA . TYR A 1 140 ? 28.799 54.006 45.425 1.00 9.16 219 TYR A CA 1
ATOM 1116 C C . TYR A 1 140 ? 29.345 52.967 44.445 1.00 8.31 219 TYR A C 1
ATOM 1117 O O . TYR A 1 140 ? 30.520 53.098 44.057 1.00 10.70 219 TYR A O 1
ATOM 1126 N N . ALA A 1 141 ? 28.450 52.193 43.848 1.00 9.48 220 ALA A N 1
ATOM 1127 C CA . ALA A 1 141 ? 28.777 51.448 42.643 1.00 11.53 220 ALA A CA 1
ATOM 1128 C C . ALA A 1 141 ? 27.474 51.164 41.916 1.00 10.25 220 ALA A C 1
ATOM 1129 O O . ALA A 1 141 ? 26.423 50.924 42.531 1.00 10.81 220 ALA A O 1
ATOM 1131 N N . PHE A 1 142 ? 27.542 51.183 40.596 1.00 10.51 221 PHE A N 1
ATOM 1132 C CA . PHE A 1 142 ? 26.370 50.816 39.815 1.00 10.05 221 PHE A CA 1
ATOM 1133 C C . PHE A 1 142 ? 26.066 49.335 39.968 1.00 8.73 221 PHE A C 1
ATOM 1134 O O . PHE A 1 142 ? 26.975 48.508 39.972 1.00 11.79 221 PHE A O 1
ATOM 1142 N N . ARG A 1 143 ? 24.802 48.995 39.971 1.00 9.53 222 ARG A N 1
ATOM 1143 C CA . ARG A 1 143 ? 24.277 47.653 39.784 1.00 11.60 222 ARG A CA 1
ATOM 1144 C C . ARG A 1 143 ? 23.049 47.756 38.871 1.00 8.51 222 ARG A C 1
ATOM 1145 O O . ARG A 1 143 ? 22.389 48.787 38.843 1.00 8.88 222 ARG A O 1
ATOM 1160 N N . GLU A 1 144 ? 22.733 46.675 38.172 1.00 9.41 223 GLU A N 1
ATOM 1161 C CA . GLU A 1 144 ? 21.555 46.732 37.302 1.00 9.12 223 GLU A CA 1
ATOM 1162 C C . GLU A 1 144 ? 20.296 47.130 38.085 1.00 9.23 223 GLU A C 1
ATOM 1163 O O . GLU A 1 144 ? 20.000 46.552 39.110 1.00 10.63 223 GLU A O 1
ATOM 1169 N N . THR A 1 145 ? 19.557 48.069 37.545 1.00 8.42 224 THR A N 1
ATOM 1170 C CA . THR A 1 145 ? 18.426 48.698 38.180 1.00 8.57 224 THR A CA 1
ATOM 1171 C C . THR A 1 145 ? 17.061 48.244 37.670 1.00 8.94 224 THR A C 1
ATOM 1172 O O . THR A 1 145 ? 16.057 48.502 38.347 1.00 10.10 224 THR A O 1
ATOM 1176 N N . SER A 1 146 ? 17.002 47.492 36.569 1.00 9.68 225 SER A N 1
ATOM 1177 C CA . SER A 1 146 ? 15.707 47.257 35.930 1.00 9.76 225 SER A CA 1
ATOM 1178 C C . SER A 1 146 ? 14.760 46.385 36.733 1.00 9.58 225 SER A C 1
ATOM 1179 O O . SER A 1 146 ? 13.542 46.458 36.544 1.00 9.97 225 SER A O 1
ATOM 1182 N N . ASN A 1 147 ? 15.329 45.516 37.546 1.00 8.93 226 ASN A N 1
ATOM 1183 C CA . ASN A 1 147 ? 14.586 44.579 38.372 1.00 9.79 226 ASN A CA 1
ATOM 1184 C C . ASN A 1 147 ? 15.238 44.494 39.747 1.00 9.14 226 ASN A C 1
ATOM 1185 O O . ASN A 1 147 ? 15.382 43.429 40.352 1.00 12.33 226 ASN A O 1
ATOM 1190 N N . TYR A 1 148 ? 15.639 45.665 40.261 1.00 10.84 227 TYR A N 1
ATOM 1191 C CA . TYR A 1 148 ? 16.478 45.676 41.460 1.00 11.20 227 TYR A CA 1
ATOM 1192 C C . TYR A 1 148 ? 15.639 45.367 42.681 1.00 10.00 227 TYR A C 1
ATOM 1193 O O . TYR A 1 148 ? 14.511 45.798 42.859 1.00 15.40 227 TYR A O 1
ATOM 1202 N N . SER A 1 149 ? 16.282 44.652 43.603 1.00 10.53 228 SER A N 1
ATOM 1203 C CA . SER A 1 149 ? 15.681 44.377 44.890 1.00 12.38 228 SER A CA 1
ATOM 1204 C C . SER A 1 149 ? 16.783 44.467 45.946 1.00 11.75 228 SER A C 1
ATOM 1205 O O . SER A 1 149 ? 17.986 44.367 45.675 1.00 11.82 228 SER A O 1
ATOM 1208 N N . LEU A 1 150 ? 16.385 44.772 47.166 1.00 10.50 229 LEU A N 1
ATOM 1209 C CA . LEU A 1 150 ? 17.340 44.937 48.257 1.00 11.48 229 LEU A CA 1
ATOM 1210 C C . LEU A 1 150 ? 18.299 43.752 48.414 1.00 11.54 229 LEU A C 1
ATOM 1211 O O . LEU A 1 150 ? 17.836 42.612 48.501 1.00 13.43 229 LEU A O 1
ATOM 1216 N N . PRO A 1 151 ? 19.597 44.009 48.499 1.00 10.95 230 PRO A N 1
ATOM 1217 C CA . PRO A 1 151 ? 20.503 42.932 48.889 1.00 11.51 230 PRO A CA 1
ATOM 1218 C C . PRO A 1 151 ? 20.125 42.359 50.252 1.00 11.18 230 PRO A C 1
ATOM 1219 O O . PRO A 1 151 ? 19.555 43.022 51.107 1.00 9.30 230 PRO A O 1
ATOM 1223 N N . GLN A 1 152 ? 20.492 41.091 50.446 1.00 11.34 231 GLN A N 1
ATOM 1224 C CA . GLN A 1 152 ? 20.119 40.413 51.684 1.00 9.73 231 GLN A CA 1
ATOM 1225 C C . GLN A 1 152 ? 20.573 41.114 52.937 1.00 9.36 231 GLN A C 1
ATOM 1226 O O . GLN A 1 152 ? 19.846 41.126 53.921 1.00 8.84 231 GLN A O 1
ATOM 1232 N N . ASP A 1 153 ? 21.763 41.723 52.963 1.00 8.69 232 ASP A N 1
ATOM 1233 C CA . ASP A 1 153 ? 22.227 42.376 54.178 1.00 8.41 232 ASP A CA 1
ATOM 1234 C C . ASP A 1 153 ? 21.314 43.525 54.588 1.00 7.48 232 ASP A C 1
ATOM 1235 O O . ASP A 1 153 ? 21.075 43.760 55.776 1.00 8.52 232 ASP A O 1
ATOM 1240 N N . ASP A 1 154 ? 20.767 44.220 53.607 1.00 8.24 233 ASP A N 1
ATOM 1241 C CA . ASP A 1 154 ? 19.897 45.358 53.856 1.00 7.90 233 ASP A CA 1
ATOM 1242 C C . ASP A 1 154 ? 18.500 44.942 54.266 1.00 7.76 233 ASP A C 1
ATOM 1243 O O . ASP A 1 154 ? 17.895 45.544 55.153 1.00 7.47 233 ASP A O 1
ATOM 1248 N N . ILE A 1 155 ? 18.023 43.806 53.739 1.00 6.87 234 ILE A N 1
ATOM 1249 C CA . ILE A 1 155 ? 16.810 43.194 54.262 1.00 7.03 234 ILE A CA 1
ATOM 1250 C C . ILE A 1 155 ? 16.993 42.869 55.741 1.00 7.94 234 ILE A C 1
ATOM 1251 O O . ILE A 1 155 ? 16.128 43.136 56.588 1.00 7.83 234 ILE A O 1
ATOM 1256 N N . ASP A 1 156 ? 18.130 42.217 56.056 1.00 8.00 235 ASP A N 1
ATOM 1257 C CA . ASP A 1 156 ? 18.384 41.864 57.450 1.00 8.89 235 ASP A CA 1
ATOM 1258 C C . ASP A 1 156 ? 18.355 43.104 58.323 1.00 8.47 235 ASP A C 1
ATOM 1259 O O . ASP A 1 156 ? 17.832 43.128 59.441 1.00 8.82 235 ASP A O 1
ATOM 1264 N N . GLY A 1 157 ? 18.936 44.196 57.838 1.00 8.40 236 GLY A N 1
ATOM 1265 C CA . GLY A 1 157 ? 19.058 45.401 58.619 1.00 8.73 236 GLY A CA 1
ATOM 1266 C C . GLY A 1 157 ? 17.696 46.049 58.844 1.00 8.78 236 GLY A C 1
ATOM 1267 O O . GLY A 1 157 ? 17.375 46.511 59.938 1.00 9.58 236 GLY A O 1
ATOM 1268 N N . ILE A 1 158 ? 16.865 46.171 57.798 1.00 7.69 237 ILE A N 1
ATOM 1269 C CA . ILE A 1 158 ? 15.575 46.846 57.973 1.00 7.36 237 ILE A CA 1
ATOM 1270 C C . ILE A 1 158 ? 14.641 45.978 58.843 1.00 7.66 237 ILE A C 1
ATOM 1271 O O . ILE A 1 158 ? 13.877 46.478 59.668 1.00 8.67 237 ILE A O 1
ATOM 1276 N N . GLN A 1 159 ? 14.752 44.656 58.724 1.00 7.44 238 GLN A N 1
ATOM 1277 C CA . GLN A 1 159 ? 13.991 43.730 59.532 1.00 7.83 238 GLN A CA 1
ATOM 1278 C C . GLN A 1 159 ? 14.370 43.832 61.001 1.00 8.47 238 GLN A C 1
ATOM 1279 O O . GLN A 1 159 ? 13.530 43.689 61.874 1.00 9.33 238 GLN A O 1
ATOM 1285 N N . ALA A 1 160 ? 15.656 44.033 61.276 1.00 8.76 239 ALA A N 1
ATOM 1286 C CA . ALA A 1 160 ? 16.124 44.156 62.643 1.00 9.10 239 ALA A CA 1
ATOM 1287 C C . ALA A 1 160 ? 15.499 45.350 63.342 1.00 10.90 239 ALA A C 1
ATOM 1288 O O . ALA A 1 160 ? 15.321 45.415 64.555 1.00 15.00 239 ALA A O 1
ATOM 1290 N N . ILE A 1 161 ? 15.198 46.399 62.575 1.00 9.75 240 ILE A N 1
ATOM 1291 C CA . ILE A 1 161 ? 14.617 47.624 63.163 1.00 9.31 240 ILE A CA 1
ATOM 1292 C C . ILE A 1 161 ? 13.093 47.506 63.212 1.00 9.84 240 ILE A C 1
ATOM 1293 O O . ILE A 1 161 ? 12.473 47.819 64.236 1.00 11.67 240 ILE A O 1
ATOM 1298 N N . TYR A 1 162 ? 12.427 47.165 62.107 1.00 10.12 241 TYR A N 1
ATOM 1299 C CA . TYR A 1 162 ? 10.993 47.286 61.949 1.00 10.14 241 TYR A CA 1
ATOM 1300 C C . TYR A 1 162 ? 10.240 45.963 61.853 1.00 10.01 241 TYR A C 1
ATOM 1301 O O . TYR A 1 162 ? 9.027 45.975 61.729 1.00 12.09 241 TYR A O 1
ATOM 1310 N N . GLY A 1 163 ? 10.917 44.818 61.804 1.00 11.00 242 GLY A N 1
ATOM 1311 C CA . GLY A 1 163 ? 10.203 43.601 61.439 1.00 11.57 242 GLY A CA 1
ATOM 1312 C C . GLY A 1 163 ? 9.732 43.672 59.994 1.00 10.69 242 GLY A C 1
ATOM 1313 O O . GLY A 1 163 ? 10.359 44.325 59.146 1.00 11.07 242 GLY A O 1
#

Secondary structure (DSSP, 8-state):
-BPTT----S-SEEEEEE----TTS-HHHHHHHHHHHHHHHHTTSS-EEEE-SSS--SEEEEEE-S--SSS----SSSS--EEE--SSSTTTT-EEEETTS--BSSSSS-BHHHHHHHHHHHHHTB---S-TTSTTSSS------TT----HHHHHHHHHHH-

Solvent-accessible surface area: 7952 Å² total; per-residue (Å²): 107,60,23,112,74,102,22,86,9,139,122,57,83,0,38,11,33,12,107,52,66,3,134,89,19,58,108,68,69,0,53,129,8,0,110,53,0,4,94,12,0,18,106,14,21,61,3,108,32,58,99,41,72,135,42,128,5,43,0,14,0,1,8,63,103,113,120,35,86,25,148,53,78,8,68,1,89,80,59,102,23,10,36,23,51,90,11,34,167,42,82,6,0,11,0,14,0,0,36,48,5,76,3,14,75,70,74,55,81,26,1,0,19,9,8,0,0,28,10,0,0,35,0,1,1,3,24,86,8,110,62,91,46,8,21,3,77,70,118,61,49,54,120,131,40,101,138,44,77,10,32,123,22,2,45,77,0,1,84,73,19,20,56

Organism: Homo sapiens (NCBI:txid9606)

Radius of gyration: 14.48 Å; Cα contacts (8 Å, |Δi|>4): 317; chains: 1; bounding box: 30×35×36 Å

Sequence (163 aa):
MLTPGNPKWERTNLTYRIRNYTPQLSEAEVERAIKDAFELWSVASPLIFTRISQGEADINIAFYQRDHGDNSPFDGPNGILAHAFQPGQGIGGDAHFDAEETWTNTSANYNLFLVAAHEFGHSLGLAHSSDPGALMYPNYAFRETSNYSLPQDDIDGIQAIYG

InterPro 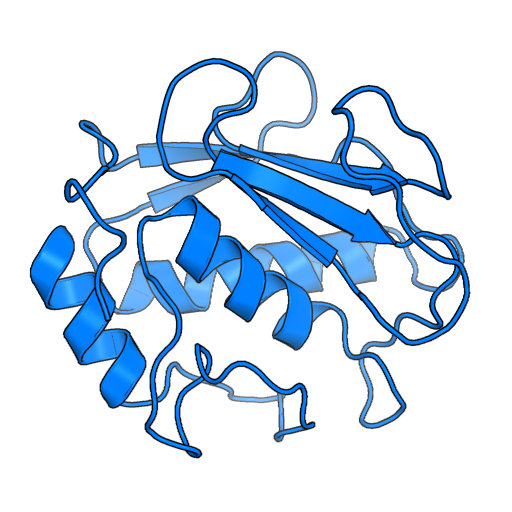domains:
  IPR000585 Hemopexin-like domain [cd00094] (276-464)
  IPR001818 Peptidase M10, metallopeptidase [PF00413] (107-262)
  IPR002477 Peptidoglycan binding-like [PF01471] (28-86)
  IPR006026 Peptidase, metallopeptidase [SM00235] (104-263)
  IPR018486 Hemopexin, conserved site [PS00024] (318-333)
  IPR018487 Hemopexin-like repeats [PF00045] (285-326)
  IPR018487 Hemopexin-like repeats [PF00045] (329-372)
  IPR018487 Hemopexin-like repeats [PF00045] (377-422)
  IPR018487 Hemopexin-like repeats [PF00045] (424-464)
  IPR018487 Hemopexin-like repeats [PS51642] (276-325)
  IPR018487 Hemopexin-like repeats [PS51642] (326-372)
  IPR018487 Hemopexin-like repeats [PS51642] (374-420)
  IPR018487 Hemopexin-like repeats [PS51642] (421-464)
  IPR018487 Hemopexin-like repeats [SM00120] (285-327)
  IPR018487 Hemopexin-like repeats [SM00120] (329-372)
  IPR018487 Hemopexin-like repeats [SM00120] (377-422)
  IPR018487 Hemopexin-like repeats [SM00120] (424-464)
  IPR021158 Peptidase M10A, cysteine switch, zinc binding site [PS00546] (89-96)
  IPR021190 Peptidase M10A [PIRSF001191] (9-465)
  IPR021190 Peptidase M10A [PR00138] (86-99)

Foldseek 3Di:
DFDPPRFADPDQEWEEEEPDDAVLDDPVLLVVLLVVLVVLLVVLFVHHYHYDHDDDTQEYEYEDAADDPDPPGDDAEDDDAKAAADGDPDRQLYIYGHSRYDEDCDQPPDDSSLVSSLRNLRSRGHAADPPVPFSSHPDDHDDDDPDDHGDPVSSVRSVVNGD

GO terms:
  GO:0043120 tumor necrosis factor binding (F, IDA)
  GO:000417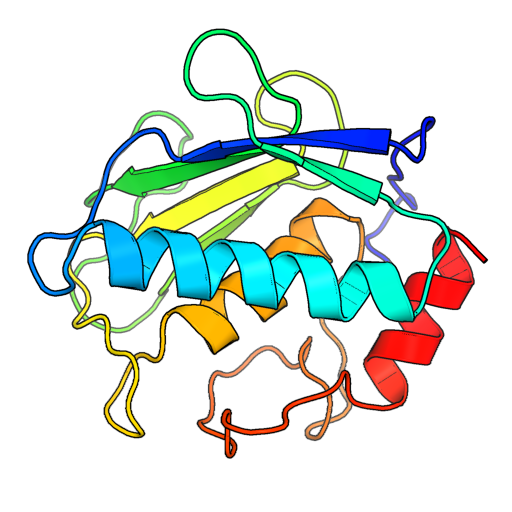5 endopeptidase activity (F, IMP)
  GO:0032760 positive regulation of tumor necrosis factor production (P, IMP)
  GO:1904724 tertiary granule lumen (C, TAS)
  GO:0035580 specific granule lumen (C, TAS)
  GO:0005576 extracellular region (C, TAS)
  GO:0004222 metalloendopeptidase activity (F, TAS)
  GO:0004252 serine-type endopeptidase activity (F, TAS)
  GO:0022617 extracellular matrix disassembly (P, TAS)
  GO:0030574 collagen catabolic process (P, TAS)
  GO:0031012 extracellular matrix (C, HDA)
  GO:0005576 extracellular region (C, IDA)
  GO:0008233 peptidase activity (F, IDA)
  GO:0035987 endodermal cell differentiation (P, IEP)
  GO:0004252 serine-type endopeptidase activity (F, IDA)
  GO:0006508 proteolysis (P, IDA)
  GO:0008270 zinc ion binding (F, TAS)

Nearest PDB structures (foldseek):
  1zp5-assembly1_A  TM=9.974E-01  e=1.393E-33  Homo sapiens
  1mnc-assembly1_A  TM=9.956E-01  e=1.058E-31  Homo sapiens
  3kek-assembly2_B  TM=9.819E-01  e=6.835E-26  Homo sapiens
  4l19-assembly2_B  TM=9.607E-01  e=3.581E-26  Homo sapiens
  1ztq-assembly2_B  TM=9.773E-01  e=2.489E-25  Homo sapiens

B-factor: mean 15.63, std 11.57, range [5.15, 95.16]